Protein AF-A0A938IG80-F1 (afdb_monomer)

Structure (mmCIF, N/CA/C/O backbone):
data_AF-A0A938IG80-F1
#
_entry.id   AF-A0A938IG80-F1
#
loop_
_atom_site.group_PDB
_atom_site.id
_atom_site.type_symbol
_atom_site.label_atom_id
_atom_site.label_alt_id
_atom_site.label_comp_id
_atom_site.label_asym_id
_atom_site.label_entity_id
_atom_site.label_seq_id
_atom_site.pdbx_PDB_ins_code
_atom_site.Cartn_x
_atom_site.Cartn_y
_atom_site.Cartn_z
_atom_site.occupancy
_atom_site.B_iso_or_equiv
_atom_site.auth_seq_id
_atom_site.auth_comp_id
_atom_site.auth_asym_id
_atom_site.auth_atom_id
_atom_site.pdbx_PDB_model_num
ATOM 1 N N . MET A 1 1 ? 8.510 25.655 12.262 1.00 57.16 1 MET A N 1
ATOM 2 C CA . MET A 1 1 ? 7.728 25.048 11.158 1.00 57.16 1 MET A CA 1
ATOM 3 C C . MET A 1 1 ? 8.305 23.663 10.873 1.00 57.16 1 MET A C 1
ATOM 5 O O . MET A 1 1 ? 9.522 23.564 10.807 1.00 57.16 1 MET A O 1
ATOM 9 N N . SER A 1 2 ? 7.484 22.615 10.752 1.00 81.31 2 SER A N 1
ATOM 10 C CA . SER A 1 2 ? 7.951 21.246 10.445 1.00 81.31 2 SER A CA 1
ATOM 11 C C . SER A 1 2 ? 8.616 21.169 9.059 1.00 81.31 2 SER A C 1
ATOM 13 O O . SER A 1 2 ? 8.134 21.800 8.117 1.00 81.31 2 SER A O 1
ATOM 15 N N . ILE A 1 3 ? 9.693 20.379 8.930 1.00 78.00 3 ILE A N 1
ATOM 16 C CA . ILE A 1 3 ? 10.408 20.097 7.666 1.00 78.00 3 ILE A CA 1
ATOM 17 C C . ILE A 1 3 ? 9.450 19.636 6.561 1.00 78.00 3 ILE A C 1
ATOM 19 O O . ILE A 1 3 ? 9.572 20.079 5.420 1.00 78.00 3 ILE A O 1
ATOM 23 N N . LEU A 1 4 ? 8.438 18.836 6.912 1.00 74.81 4 LEU A N 1
ATOM 24 C CA . LEU A 1 4 ? 7.428 18.352 5.968 1.00 74.81 4 LEU A CA 1
ATOM 25 C C . LEU A 1 4 ? 6.660 19.497 5.295 1.00 74.81 4 LEU A C 1
ATOM 27 O O . LEU A 1 4 ? 6.346 19.432 4.111 1.00 74.81 4 LEU A O 1
ATOM 31 N N . LYS A 1 5 ? 6.382 20.565 6.049 1.00 74.44 5 LYS A N 1
ATOM 32 C CA . LYS A 1 5 ? 5.611 21.709 5.559 1.00 74.44 5 LYS A CA 1
ATOM 33 C C . LYS A 1 5 ? 6.418 22.539 4.553 1.00 74.44 5 LYS A C 1
ATOM 35 O O . LYS A 1 5 ? 5.879 22.950 3.535 1.00 74.44 5 LYS A O 1
ATOM 40 N N . ARG A 1 6 ? 7.727 22.690 4.791 1.00 80.88 6 ARG A N 1
ATOM 41 C CA . ARG A 1 6 ? 8.662 23.387 3.888 1.00 80.88 6 ARG A CA 1
ATOM 42 C C . ARG A 1 6 ? 8.860 22.654 2.560 1.00 80.88 6 ARG A C 1
ATOM 44 O O . ARG A 1 6 ? 8.884 23.294 1.517 1.00 80.88 6 ARG A O 1
ATOM 51 N N . VAL A 1 7 ? 8.970 21.323 2.590 1.00 77.69 7 VAL A N 1
ATOM 52 C CA . VAL A 1 7 ? 9.109 20.511 1.367 1.00 77.69 7 VAL A CA 1
ATOM 53 C C . VAL A 1 7 ? 7.838 20.580 0.513 1.00 77.69 7 VAL A C 1
ATOM 55 O O . VAL A 1 7 ? 7.931 20.751 -0.698 1.00 77.69 7 VAL A O 1
ATOM 58 N N . ALA A 1 8 ? 6.653 20.524 1.130 1.00 75.81 8 ALA A N 1
ATOM 59 C CA . ALA A 1 8 ? 5.382 20.665 0.415 1.00 75.81 8 ALA A CA 1
ATOM 60 C C . ALA A 1 8 ? 5.231 22.040 -0.266 1.00 75.81 8 ALA A C 1
ATOM 62 O O . ALA A 1 8 ? 4.854 22.107 -1.435 1.00 75.81 8 ALA A O 1
ATOM 63 N N . GLU A 1 9 ? 5.588 23.125 0.433 1.00 82.62 9 GLU A N 1
ATOM 64 C CA . GLU A 1 9 ? 5.579 24.488 -0.120 1.00 82.62 9 GLU A CA 1
ATOM 65 C C . GLU A 1 9 ? 6.563 24.641 -1.294 1.00 82.62 9 GLU A C 1
ATOM 67 O O . GLU A 1 9 ? 6.194 25.192 -2.330 1.00 82.62 9 GLU A O 1
ATOM 72 N N . MET A 1 10 ? 7.782 24.093 -1.184 1.00 80.31 10 MET A N 1
ATOM 73 C CA . MET A 1 10 ? 8.778 24.107 -2.268 1.00 80.31 10 MET A CA 1
ATOM 74 C C . MET A 1 10 ? 8.330 23.327 -3.510 1.00 80.31 10 MET A C 1
ATOM 76 O O . MET A 1 10 ? 8.673 23.711 -4.624 1.00 80.31 10 MET A O 1
ATOM 80 N N . MET A 1 11 ? 7.552 22.255 -3.339 1.00 83.44 11 MET A N 1
ATOM 81 C CA . MET A 1 11 ? 6.994 21.475 -4.450 1.00 83.44 11 MET A CA 1
ATOM 82 C C . MET A 1 11 ? 5.694 22.069 -5.027 1.00 83.44 11 MET A C 1
ATOM 84 O O . MET A 1 11 ? 5.038 21.422 -5.840 1.00 83.44 11 MET A O 1
ATOM 88 N N . GLY A 1 12 ? 5.281 23.275 -4.613 1.00 79.38 12 GLY A N 1
ATOM 89 C CA . GLY A 1 12 ? 4.047 23.911 -5.093 1.00 79.38 12 GLY A CA 1
ATOM 9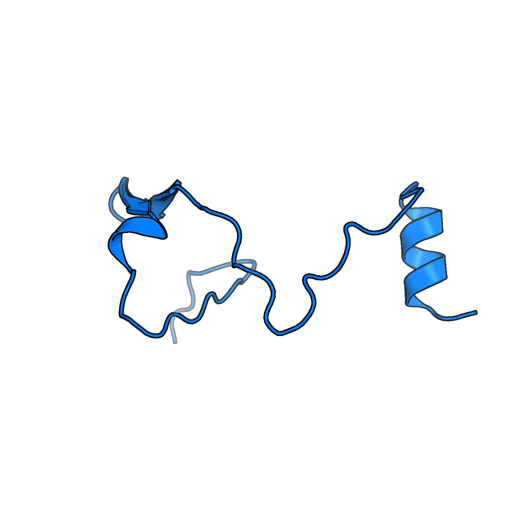0 C C . GLY A 1 12 ? 2.763 23.204 -4.641 1.00 79.38 12 GLY A C 1
ATOM 91 O O . GLY A 1 12 ? 1.684 23.456 -5.184 1.00 79.38 12 GLY A O 1
ATOM 92 N N . MET A 1 13 ? 2.850 22.321 -3.641 1.00 74.88 13 MET A N 1
ATOM 93 C CA . MET A 1 13 ? 1.700 21.601 -3.106 1.00 74.88 13 MET A CA 1
ATOM 94 C C . MET A 1 13 ? 0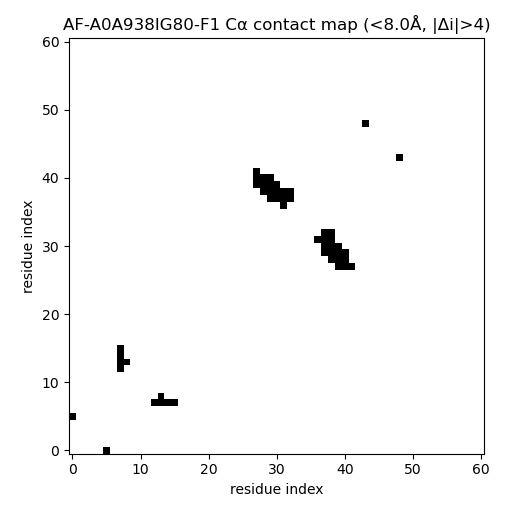.912 22.520 -2.169 1.00 74.88 13 MET A C 1
ATOM 96 O O . MET A 1 13 ? 1.269 22.705 -1.007 1.00 74.88 13 MET A O 1
ATOM 100 N N . LYS A 1 14 ? -0.198 23.083 -2.669 1.00 66.25 14 LYS A N 1
ATOM 101 C CA . LYS A 1 14 ? -1.122 23.923 -1.874 1.00 66.25 14 LYS A CA 1
ATOM 102 C C . LYS A 1 14 ? -1.748 23.178 -0.688 1.00 66.25 14 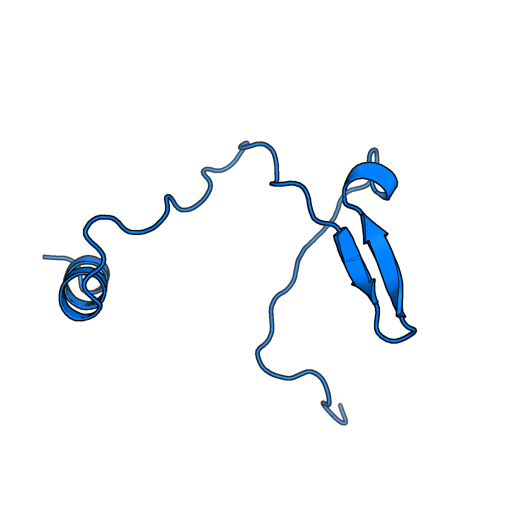LYS A C 1
ATOM 104 O O . LYS A 1 14 ? -2.149 23.815 0.283 1.00 66.25 14 LYS A O 1
ATOM 109 N N . GLN A 1 15 ? -1.821 21.852 -0.774 1.00 59.34 15 GLN A N 1
ATOM 110 C CA . GLN A 1 15 ? -2.069 20.909 0.312 1.00 59.34 15 GLN A CA 1
ATOM 111 C C . GLN A 1 15 ? -1.333 19.606 -0.030 1.00 59.34 15 GLN A C 1
ATOM 113 O O . GLN A 1 15 ? -1.359 19.176 -1.184 1.00 59.34 15 GLN A O 1
ATOM 118 N N . LEU A 1 16 ? -0.693 18.965 0.954 1.00 60.47 16 LEU A N 1
ATOM 119 C CA . LEU A 1 16 ? -0.301 17.561 0.805 1.00 60.47 16 LEU A CA 1
ATOM 120 C C . LEU A 1 16 ? -1.585 16.744 0.589 1.00 60.47 16 LEU A C 1
ATOM 122 O O . LEU A 1 16 ? -2.560 17.006 1.304 1.00 60.47 16 LEU A O 1
ATOM 126 N N . PRO A 1 17 ? -1.617 15.775 -0.349 1.00 62.84 17 PRO A N 1
ATOM 127 C CA . PRO A 1 17 ? -2.722 14.829 -0.386 1.00 62.84 17 PRO A CA 1
ATOM 128 C C . PRO A 1 17 ? -2.860 14.241 1.022 1.00 62.84 17 PRO A C 1
ATOM 130 O O . PRO A 1 17 ? -1.837 13.927 1.645 1.00 62.84 17 PRO A O 1
ATOM 133 N N . PRO A 1 18 ? -4.081 14.169 1.573 1.00 65.94 18 PRO A N 1
ATOM 134 C CA . PRO A 1 18 ? -4.256 13.713 2.937 1.00 65.94 18 PRO A CA 1
ATOM 135 C C . PRO A 1 18 ? -3.651 12.314 3.052 1.00 65.94 18 PRO A C 1
ATOM 137 O O . PRO A 1 18 ? -4.059 11.388 2.352 1.00 65.94 18 PRO A O 1
ATOM 140 N N . LEU A 1 19 ? -2.648 12.175 3.923 1.00 79.19 19 LEU A N 1
ATOM 141 C CA . LEU A 1 19 ? -2.210 10.870 4.402 1.00 79.19 19 LEU A CA 1
ATOM 142 C C . LEU A 1 19 ? -3.459 10.154 4.907 1.00 79.19 19 LEU A C 1
ATOM 144 O O . LEU A 1 19 ? -4.149 10.699 5.766 1.00 79.19 19 LEU A O 1
ATOM 148 N N . LEU A 1 20 ? -3.763 8.982 4.345 1.00 84.12 20 LEU A N 1
ATOM 149 C CA . LEU A 1 20 ? -4.955 8.222 4.709 1.00 84.12 20 LEU A CA 1
ATOM 150 C C . LEU A 1 20 ? -4.914 7.927 6.217 1.00 84.12 20 LEU A C 1
ATOM 152 O O . LEU A 1 20 ? -4.006 7.218 6.662 1.00 84.12 20 LEU A O 1
ATOM 156 N N . PRO A 1 21 ? -5.858 8.459 7.017 1.00 88.12 21 PRO A N 1
ATOM 157 C CA . PRO A 1 21 ? -5.919 8.150 8.439 1.00 88.12 21 PRO A CA 1
ATOM 158 C C . PRO A 1 21 ? -6.104 6.648 8.671 1.00 88.12 21 PRO A C 1
ATOM 160 O O . PRO A 1 21 ? -6.725 5.954 7.859 1.00 88.12 21 PRO A O 1
ATOM 163 N N . VAL A 1 22 ? -5.631 6.141 9.810 1.00 90.44 22 VAL A N 1
ATOM 164 C CA . VAL A 1 22 ? -5.894 4.751 10.214 1.00 90.44 22 VAL A CA 1
ATOM 165 C C . VAL A 1 22 ? -7.404 4.505 10.278 1.00 90.44 22 VAL A C 1
ATOM 167 O O . VAL A 1 22 ? -8.154 5.338 10.779 1.00 90.44 22 VAL A O 1
ATOM 170 N N . GLY A 1 23 ? -7.843 3.358 9.755 1.00 92.38 23 GLY A N 1
ATOM 171 C CA . GLY A 1 23 ? -9.260 2.996 9.672 1.00 92.38 23 GLY A CA 1
ATOM 172 C C . GLY A 1 23 ? -9.975 3.524 8.427 1.00 92.38 23 GLY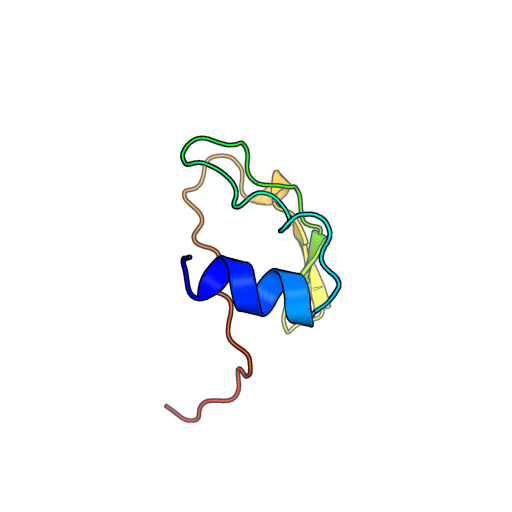 A C 1
ATOM 173 O O . GLY A 1 23 ? -11.100 3.106 8.166 1.00 92.38 23 GLY A O 1
ATOM 174 N N . SER A 1 24 ? -9.328 4.375 7.622 1.00 93.62 24 SER A N 1
ATOM 175 C CA . SER A 1 24 ? -9.870 4.761 6.316 1.00 93.62 24 SER A CA 1
ATOM 176 C C . SER A 1 24 ? -10.025 3.540 5.419 1.00 93.62 24 SER A C 1
ATOM 178 O O . SER A 1 24 ? -9.170 2.649 5.399 1.00 93.62 24 SER A O 1
ATOM 180 N N . GLN A 1 25 ? -11.095 3.522 4.628 1.00 92.12 25 GLN A N 1
ATOM 181 C CA . GLN A 1 25 ? -11.231 2.544 3.562 1.00 92.12 25 GLN A CA 1
ATOM 182 C C . GLN A 1 25 ? -10.068 2.707 2.577 1.00 92.12 25 GLN A C 1
ATOM 184 O O . GLN A 1 25 ? -9.799 3.809 2.097 1.00 92.12 25 GLN A O 1
ATOM 189 N N . ALA A 1 26 ? -9.372 1.607 2.285 1.00 92.62 26 ALA A N 1
ATOM 190 C CA . ALA A 1 26 ? -8.318 1.609 1.282 1.00 92.62 26 ALA A CA 1
ATOM 191 C C . ALA A 1 26 ? -8.903 2.003 -0.091 1.00 92.62 26 ALA A C 1
ATOM 193 O O . ALA A 1 26 ? -9.939 1.442 -0.469 1.00 92.62 26 ALA A O 1
ATOM 194 N N . PRO A 1 27 ? -8.267 2.934 -0.829 1.00 92.94 27 PRO A N 1
ATOM 195 C CA . PRO A 1 27 ? -8.656 3.252 -2.196 1.00 92.94 27 PRO A CA 1
ATOM 196 C C . PRO A 1 27 ? -8.604 2.010 -3.080 1.00 92.94 27 PRO A C 1
ATOM 198 O O . PRO A 1 27 ? -7.697 1.183 -2.945 1.00 92.94 27 PRO A O 1
ATOM 201 N N . ASP A 1 28 ? -9.562 1.893 -3.994 1.00 95.69 28 ASP A N 1
ATOM 202 C CA . ASP A 1 28 ? -9.536 0.811 -4.967 1.00 95.69 28 ASP A CA 1
ATOM 203 C C . ASP A 1 28 ? -8.324 0.947 -5.895 1.00 95.69 28 ASP A C 1
ATOM 205 O O . ASP A 1 28 ? -7.883 2.043 -6.247 1.00 95.69 28 ASP A O 1
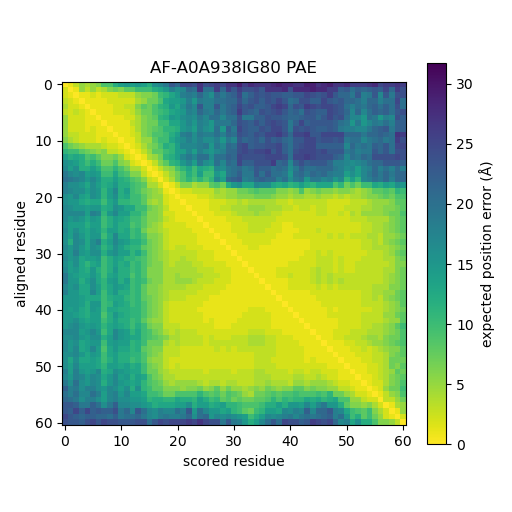ATOM 209 N N . PHE A 1 29 ? -7.795 -0.203 -6.301 1.00 95.12 29 PHE A N 1
ATOM 210 C CA . PHE A 1 29 ? -6.776 -0.306 -7.330 1.00 95.12 29 PHE A CA 1
ATOM 211 C C . PHE A 1 29 ? -7.132 -1.436 -8.285 1.00 95.12 29 PHE A C 1
ATOM 213 O O . PHE A 1 29 ? -7.757 -2.427 -7.901 1.00 95.12 29 PHE A O 1
ATOM 220 N N . ASP A 1 30 ? -6.679 -1.271 -9.519 1.00 97.75 30 ASP A N 1
ATOM 221 C CA . ASP A 1 30 ? -6.677 -2.283 -10.558 1.00 97.75 30 ASP A CA 1
ATOM 222 C C . ASP A 1 30 ? -5.352 -2.108 -11.308 1.00 97.75 30 ASP A C 1
ATOM 224 O O . ASP A 1 30 ? -5.147 -1.112 -12.008 1.00 97.75 30 ASP A O 1
ATOM 228 N N . VAL A 1 31 ? -4.411 -3.027 -11.101 1.00 95.88 31 VAL A N 1
ATOM 229 C CA . VAL A 1 31 ? -3.044 -2.932 -11.640 1.00 95.88 31 VAL A CA 1
ATOM 230 C C . VAL A 1 31 ? -2.583 -4.290 -12.171 1.00 95.88 31 VAL A C 1
ATOM 232 O O . VAL A 1 31 ? -3.045 -5.317 -11.675 1.00 95.88 31 VAL A O 1
ATOM 235 N N . PRO A 1 32 ? -1.705 -4.339 -13.187 1.00 97.19 32 PRO A N 1
ATOM 236 C CA . PRO A 1 32 ? -1.134 -5.602 -13.634 1.00 97.19 3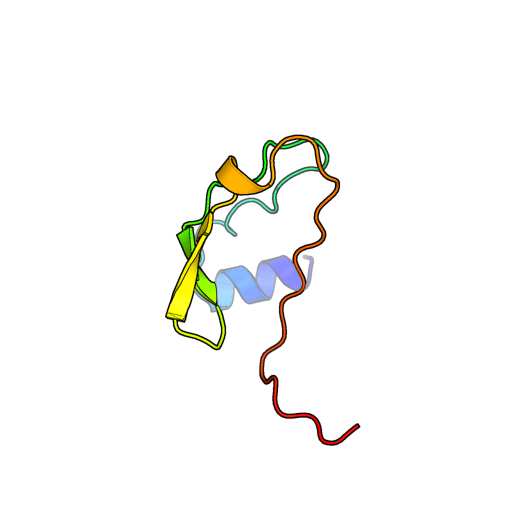2 PRO A CA 1
ATOM 237 C C . PRO A 1 32 ? -0.082 -6.112 -12.635 1.00 97.19 32 PRO A C 1
ATOM 239 O O . PRO A 1 32 ? 0.679 -5.325 -12.071 1.00 97.19 32 PRO A O 1
ATOM 242 N N . ASP A 1 33 ? -0.013 -7.428 -12.440 1.00 94.56 33 ASP A N 1
ATOM 243 C CA . ASP A 1 33 ? 1.123 -8.090 -11.800 1.00 94.56 33 ASP A CA 1
ATOM 244 C C . ASP A 1 33 ? 2.306 -8.251 -12.777 1.00 94.56 33 ASP A C 1
ATOM 246 O O . ASP A 1 33 ? 2.254 -7.837 -13.937 1.00 94.56 33 ASP A O 1
ATOM 250 N N . HIS A 1 34 ? 3.387 -8.884 -12.312 1.00 90.38 34 HIS A N 1
ATOM 251 C CA . HIS A 1 34 ? 4.595 -9.131 -13.109 1.00 90.38 34 HIS A CA 1
ATOM 252 C C . HIS A 1 34 ? 4.385 -10.066 -14.317 1.00 90.38 34 HIS A C 1
ATOM 254 O O . HIS A 1 34 ? 5.265 -10.152 -15.169 1.00 90.38 34 HIS A O 1
ATOM 260 N N . LEU A 1 35 ? 3.242 -10.753 -14.407 1.00 96.12 35 LEU A N 1
ATOM 261 C CA . LEU A 1 35 ? 2.841 -11.587 -15.544 1.00 96.12 35 LEU A CA 1
ATOM 262 C C . LEU A 1 35 ? 1.747 -10.916 -16.393 1.00 96.12 35 LEU A C 1
ATOM 264 O O . LEU A 1 35 ? 1.199 -11.542 -17.297 1.00 96.12 35 LEU A O 1
ATOM 268 N N . GLY A 1 36 ? 1.395 -9.659 -16.102 1.00 96.81 36 GLY A N 1
ATOM 269 C CA . GLY A 1 36 ? 0.344 -8.915 -16.795 1.00 96.81 36 GLY A CA 1
ATOM 270 C C . GLY A 1 36 ? -1.082 -9.241 -16.340 1.00 96.81 36 GLY A C 1
ATOM 271 O O . GLY A 1 36 ? -2.036 -8.691 -16.893 1.00 96.81 36 GLY A O 1
ATOM 272 N N . ARG A 1 37 ? -1.271 -10.098 -15.330 1.00 97.88 37 ARG A N 1
ATOM 273 C CA . ARG A 1 37 ? -2.604 -10.425 -14.803 1.00 97.88 37 ARG A CA 1
ATOM 274 C C . ARG A 1 37 ? -3.118 -9.266 -13.962 1.00 97.88 37 ARG A C 1
ATOM 276 O O . ARG A 1 37 ? -2.377 -8.694 -13.171 1.00 97.88 37 ARG A O 1
ATOM 283 N N . ARG A 1 38 ? -4.397 -8.923 -14.105 1.00 98.00 38 ARG A N 1
ATOM 284 C CA . ARG A 1 38 ? -5.011 -7.845 -13.321 1.00 98.00 38 ARG A CA 1
ATOM 285 C C . ARG A 1 38 ? -5.187 -8.272 -11.867 1.00 98.00 38 ARG A C 1
ATOM 287 O O . ARG A 1 38 ? -5.729 -9.339 -11.595 1.00 98.00 38 ARG A O 1
ATOM 294 N N . VAL A 1 39 ? -4.753 -7.418 -10.947 1.00 97.31 39 VAL A N 1
ATOM 295 C CA . VAL A 1 39 ? -4.967 -7.548 -9.506 1.00 97.31 39 VAL A CA 1
ATOM 296 C C . VAL A 1 39 ? -5.831 -6.377 -9.065 1.00 97.31 39 VAL A C 1
ATOM 298 O O . VAL A 1 39 ? -5.431 -5.219 -9.205 1.00 97.31 39 VAL A O 1
ATOM 301 N N . ARG A 1 40 ? -7.011 -6.685 -8.522 1.00 98.00 40 ARG A N 1
ATOM 302 C CA . ARG A 1 40 ? -7.957 -5.694 -8.004 1.00 98.00 40 ARG A CA 1
ATOM 303 C C . ARG A 1 40 ? -8.092 -5.824 -6.498 1.00 98.00 40 ARG A C 1
ATOM 305 O O . ARG A 1 40 ? -8.139 -6.938 -5.978 1.00 98.00 40 ARG A O 1
ATOM 312 N N . LEU A 1 41 ? -8.255 -4.704 -5.795 1.00 96.88 41 LEU A N 1
ATOM 313 C CA . LEU A 1 41 ? -8.529 -4.740 -4.352 1.00 96.88 41 LEU A CA 1
ATOM 314 C C . LEU A 1 41 ? -9.813 -5.528 -4.030 1.00 96.88 41 LEU A C 1
ATOM 316 O O . LEU A 1 41 ? -9.876 -6.241 -3.029 1.00 96.88 41 LEU A O 1
ATOM 320 N N . ALA A 1 42 ? -10.828 -5.423 -4.893 1.00 97.75 42 ALA A N 1
ATOM 321 C CA . ALA A 1 42 ? -12.099 -6.129 -4.749 1.00 97.75 42 ALA A CA 1
ATOM 322 C C . ALA A 1 42 ? -11.937 -7.661 -4.708 1.00 97.75 42 ALA A C 1
ATOM 324 O O . ALA A 1 42 ? -12.613 -8.321 -3.922 1.00 97.75 42 ALA A O 1
ATOM 325 N N . ASP A 1 43 ? -10.991 -8.213 -5.472 1.00 98.06 43 ASP A N 1
ATOM 326 C CA . ASP A 1 43 ? -10.742 -9.660 -5.529 1.00 98.06 43 ASP A CA 1
ATOM 327 C C . ASP A 1 43 ? -10.068 -10.194 -4.247 1.00 98.06 43 ASP A C 1
ATOM 329 O O . ASP A 1 43 ? -10.034 -11.399 -4.006 1.00 98.06 43 ASP A O 1
ATOM 333 N N . LEU A 1 44 ? -9.530 -9.304 -3.401 1.00 96.44 44 LEU A N 1
ATOM 334 C CA . LEU A 1 44 ? -8.818 -9.640 -2.161 1.00 96.44 44 LEU A CA 1
ATOM 335 C C . LEU A 1 44 ? -9.665 -9.430 -0.895 1.00 96.44 44 LEU A C 1
ATOM 337 O O . LEU A 1 44 ? -9.162 -9.586 0.223 1.00 96.44 44 LEU A O 1
ATOM 341 N N . ARG A 1 45 ? -10.946 -9.068 -1.039 1.00 95.75 45 ARG A N 1
ATOM 342 C CA . ARG A 1 45 ? -11.852 -8.848 0.099 1.00 95.75 45 ARG A CA 1
ATOM 343 C C . ARG A 1 45 ? -11.962 -10.115 0.958 1.00 95.75 45 ARG A C 1
ATOM 345 O O . ARG A 1 45 ? -11.908 -11.238 0.467 1.00 95.75 45 ARG A O 1
ATOM 352 N N . GLY A 1 46 ? -12.075 -9.923 2.272 1.00 95.88 46 GLY A N 1
ATOM 353 C CA . GLY A 1 46 ? -12.069 -11.014 3.257 1.00 95.88 46 GLY A CA 1
ATOM 354 C C . GLY A 1 46 ? -10.673 -11.502 3.669 1.00 95.88 46 GLY A C 1
ATOM 355 O O . GLY A 1 46 ? -10.567 -12.315 4.584 1.00 95.88 46 GLY A O 1
ATOM 356 N N . LYS A 1 47 ? -9.595 -10.990 3.058 1.00 96.69 47 LYS A N 1
ATOM 357 C CA . LYS A 1 47 ? -8.205 -11.279 3.445 1.00 96.69 47 LYS A CA 1
ATOM 358 C C . LYS A 1 47 ? -7.545 -10.045 4.061 1.00 96.69 47 LYS A C 1
ATOM 360 O O . LYS A 1 47 ? -7.902 -8.911 3.750 1.00 96.69 47 LYS A O 1
ATOM 365 N N . ARG A 1 48 ? -6.544 -10.261 4.920 1.00 95.50 48 ARG A N 1
ATOM 366 C CA . ARG A 1 48 ? -5.624 -9.193 5.342 1.00 95.50 48 ARG A CA 1
ATOM 367 C C . ARG A 1 48 ? -4.592 -8.983 4.237 1.00 95.50 48 ARG A C 1
ATOM 369 O O . ARG A 1 48 ? -3.978 -9.949 3.793 1.00 95.50 48 ARG A O 1
ATOM 376 N N . VAL A 1 49 ? -4.411 -7.738 3.809 1.00 95.19 49 VAL A N 1
ATOM 377 C CA . VAL A 1 49 ? -3.519 -7.365 2.703 1.00 95.19 49 VAL A CA 1
ATOM 378 C C . VAL A 1 49 ? -2.530 -6.316 3.197 1.00 95.19 49 VAL A C 1
ATOM 380 O O . VAL A 1 49 ? -2.919 -5.379 3.891 1.00 95.19 49 VAL A O 1
ATOM 383 N N . VAL A 1 50 ? -1.261 -6.469 2.826 1.00 94.88 50 VAL A N 1
ATOM 384 C CA . VAL A 1 50 ? -0.205 -5.475 3.049 1.00 94.88 50 VAL A CA 1
ATOM 385 C C . VAL A 1 50 ? 0.266 -4.993 1.683 1.00 94.88 50 VAL A C 1
ATOM 387 O O . VAL A 1 50 ? 0.655 -5.808 0.850 1.00 94.88 50 VAL A O 1
ATOM 390 N N . LEU A 1 51 ? 0.216 -3.680 1.449 1.00 91.62 51 LEU A N 1
ATOM 391 C CA . LEU A 1 51 ? 0.737 -3.063 0.232 1.00 91.62 51 LEU A CA 1
ATOM 392 C C . LEU A 1 51 ? 2.112 -2.466 0.525 1.00 91.62 51 LEU A C 1
ATOM 394 O O . LEU A 1 51 ? 2.252 -1.615 1.401 1.00 91.62 51 LEU A O 1
ATOM 398 N N . TRP A 1 52 ? 3.122 -2.934 -0.200 1.00 90.69 52 TRP A N 1
ATOM 399 C CA . TRP A 1 52 ? 4.515 -2.571 0.023 1.00 90.69 52 TRP A CA 1
ATOM 400 C C . TRP A 1 52 ? 5.089 -1.912 -1.235 1.00 90.69 52 TRP A C 1
ATOM 402 O O . TRP A 1 52 ? 5.240 -2.563 -2.268 1.00 90.69 52 TRP A O 1
ATOM 412 N N . PHE A 1 53 ? 5.389 -0.614 -1.154 1.00 88.44 53 PHE A N 1
ATOM 413 C CA . PHE A 1 53 ? 5.957 0.161 -2.259 1.00 88.44 53 PHE A CA 1
ATOM 414 C C . PHE A 1 53 ? 7.483 0.183 -2.168 1.00 88.44 53 PHE A C 1
ATOM 416 O O . PHE A 1 53 ? 8.043 0.494 -1.119 1.00 88.44 53 PHE A O 1
ATOM 423 N N . TYR A 1 54 ? 8.158 -0.085 -3.282 1.00 87.06 54 TYR A N 1
ATOM 424 C CA . TYR A 1 54 ? 9.608 0.041 -3.406 1.00 87.06 54 TYR A CA 1
ATOM 425 C C . TYR A 1 54 ? 9.961 0.689 -4.758 1.00 87.06 54 TYR A C 1
ATOM 427 O O . TYR A 1 54 ? 9.263 0.450 -5.743 1.00 87.06 54 TYR A O 1
ATOM 435 N N . PRO A 1 55 ? 11.045 1.481 -4.856 1.00 84.94 55 PRO A N 1
ATOM 436 C CA . PRO A 1 55 ? 11.425 2.124 -6.120 1.00 84.94 55 PRO A CA 1
ATOM 437 C C . PRO A 1 55 ? 11.914 1.152 -7.204 1.00 84.94 55 PRO A C 1
ATOM 439 O O . PRO A 1 55 ? 11.772 1.430 -8.391 1.00 84.94 55 PRO A O 1
ATOM 442 N N . LYS A 1 56 ? 12.517 0.021 -6.811 1.00 81.56 56 LYS A N 1
ATOM 443 C CA . LYS A 1 56 ? 13.048 -0.995 -7.732 1.00 81.56 56 LYS A CA 1
ATOM 444 C C . LYS A 1 56 ? 12.918 -2.402 -7.145 1.00 81.56 56 LYS A C 1
ATOM 446 O O . LYS A 1 56 ? 13.489 -2.667 -6.093 1.00 81.56 56 LYS A O 1
ATOM 451 N N . ALA A 1 57 ? 12.220 -3.299 -7.846 1.00 73.88 57 ALA A N 1
ATOM 452 C CA . ALA A 1 57 ? 12.323 -4.742 -7.622 1.00 73.88 57 ALA A CA 1
ATOM 453 C C . ALA A 1 57 ? 13.129 -5.325 -8.756 1.00 73.88 57 ALA A C 1
ATOM 455 O O . ALA A 1 57 ? 12.691 -5.356 -9.900 1.00 73.88 57 ALA A O 1
ATOM 456 N N . SER A 1 58 ? 14.335 -5.731 -8.411 1.00 69.56 58 SER A N 1
ATOM 457 C CA . SER A 1 58 ? 15.215 -6.637 -9.147 1.00 69.56 58 SER A CA 1
ATOM 458 C C . SER A 1 58 ? 16.417 -6.845 -8.232 1.00 69.56 58 SER A C 1
ATOM 460 O O . SER A 1 58 ? 17.545 -6.488 -8.566 1.00 69.56 58 SER A O 1
ATOM 462 N N . THR A 1 59 ? 16.147 -7.251 -6.991 1.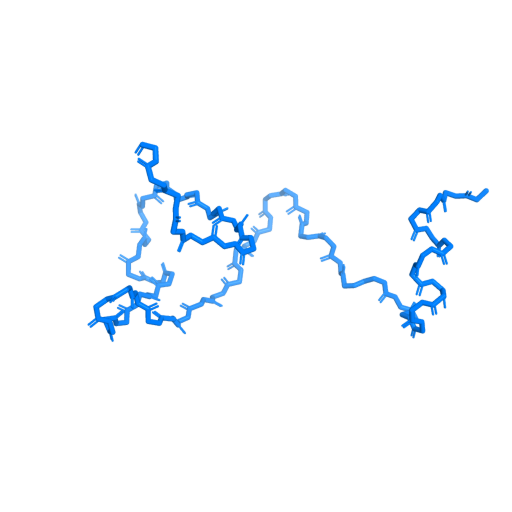00 72.19 59 THR A N 1
ATOM 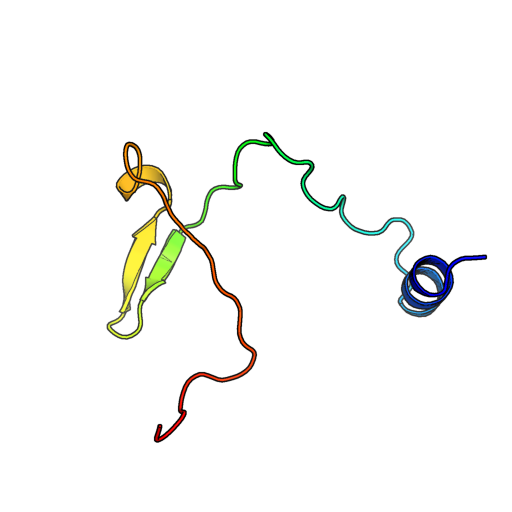463 C CA . THR A 1 59 ? 17.192 -7.509 -6.002 1.00 72.19 59 THR A CA 1
ATOM 464 C C . THR A 1 59 ? 17.653 -8.958 -6.167 1.00 72.19 59 THR A C 1
ATOM 466 O O . THR A 1 59 ? 16.786 -9.827 -6.186 1.00 72.19 59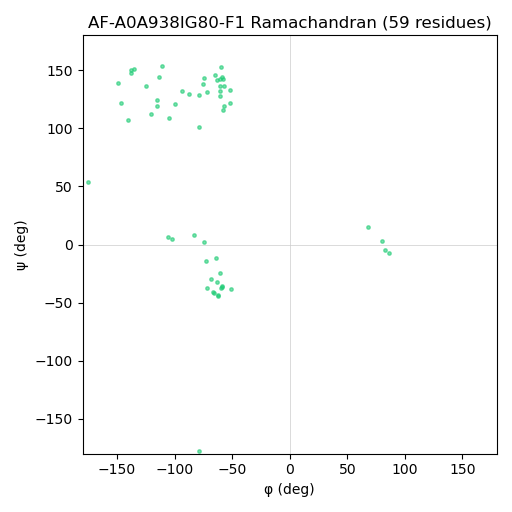 THR A O 1
ATOM 469 N N . PRO A 1 60 ? 18.966 -9.241 -6.271 1.00 67.88 60 PRO A N 1
ATOM 470 C CA . PRO A 1 60 ? 19.489 -10.608 -6.412 1.00 67.88 60 PRO A CA 1
ATOM 471 C C . PRO A 1 60 ? 19.450 -11.440 -5.121 1.00 67.88 60 PRO A C 1
ATOM 473 O O . PRO A 1 60 ? 20.009 -12.532 -5.113 1.00 67.88 60 PRO A O 1
ATOM 476 N N . GLY A 1 61 ? 18.918 -10.862 -4.036 1.00 56.41 61 GLY A N 1
ATOM 477 C CA . GLY A 1 61 ? 18.997 -11.404 -2.679 1.00 56.41 61 GLY A CA 1
ATOM 478 C C . GLY A 1 61 ? 18.364 -12.775 -2.535 1.00 56.41 61 GLY A C 1
ATOM 479 O O . GLY A 1 61 ? 17.344 -13.021 -3.216 1.00 56.41 61 GLY A O 1
#

Secondary structure (DSSP, 8-state):
--HHHHHHHHTT-SSPPPP--TTPPPPP-EEE-TTS-EEEGGGGTTS-------S------

Radius of gyration: 16.54 Å; Cα contacts (8 Å, |Δi|>4): 25; chains: 1; bounding box: 32×37×28 Å

Solvent-accessible surface area (backbone atoms only — not comparable to full-atom values): 4464 Å² total; per-residue (Å²): 131,61,70,70,59,55,54,36,55,75,69,69,39,94,62,75,80,78,75,80,56,91,88,56,82,79,79,84,50,77,44,65,49,100,85,64,49,79,47,43,55,78,82,47,67,98,57,94,82,84,88,83,89,73,98,74,92,84,73,93,120

Mean predicted aligned error: 9.6 Å

Nearest PDB structures (foldseek):
  6zjy-assembly1_5  TM=2.909E-01  e=1.941E+00  Thermus thermophilus

Sequence (61 aa):
MSILKRVAEMMGMKQLPPLLPVGSQAPDFDVPDHLGRRVRLADLRGKRVVLWFYPKASTPG

Foldseek 3Di:
DDPVVVVCVVVVNPDDDDPQDPPHDDDWDWDADPVGDTDIPVVQPPHDDDDDDDPDPDDPD

pLDDT: mean 85.23, std 12.09, range [56.41, 98.06]